Protein AF-A0A8S2IE17-F1 (afdb_monomer)

Structure (mmCIF, N/CA/C/O backbone):
data_AF-A0A8S2IE17-F1
#
_entry.id   AF-A0A8S2IE17-F1
#
loop_
_atom_site.group_PDB
_atom_site.id
_atom_site.type_symbol
_atom_site.label_atom_id
_atom_site.label_alt_id
_atom_site.label_comp_id
_atom_site.label_asym_id
_atom_site.label_entity_id
_atom_site.label_seq_id
_atom_site.pdbx_PDB_ins_code
_atom_site.Cartn_x
_atom_site.Cartn_y
_atom_site.Cartn_z
_atom_site.occupancy
_atom_site.B_iso_or_equiv
_atom_site.auth_seq_id
_atom_site.auth_comp_id
_atom_site.auth_asym_id
_atom_site.auth_atom_id
_atom_site.pdbx_PDB_model_num
ATOM 1 N N . MET A 1 1 ? 53.939 8.256 -41.034 1.00 69.44 1 MET A N 1
ATOM 2 C CA . MET A 1 1 ? 53.728 8.327 -39.567 1.00 69.44 1 MET A CA 1
ATOM 3 C C . MET A 1 1 ? 52.438 9.048 -39.186 1.00 69.44 1 MET A C 1
ATOM 5 O O . MET A 1 1 ? 51.631 8.431 -38.511 1.00 69.44 1 MET A O 1
ATOM 9 N N . TYR A 1 2 ? 52.180 10.279 -39.646 1.00 75.88 2 TYR A N 1
ATOM 10 C CA . TYR A 1 2 ? 50.991 11.053 -39.237 1.00 75.88 2 TYR A CA 1
ATOM 11 C C . TYR A 1 2 ? 49.632 10.393 -39.537 1.00 75.88 2 TYR A C 1
ATOM 13 O O . TYR A 1 2 ? 48.759 10.413 -38.680 1.00 75.88 2 TYR A O 1
ATOM 21 N N . SER A 1 3 ? 49.479 9.729 -40.690 1.00 75.81 3 SER A N 1
ATOM 22 C CA . SER A 1 3 ? 48.235 9.013 -41.042 1.00 75.81 3 SER A CA 1
ATOM 23 C C . SER A 1 3 ? 47.959 7.782 -40.156 1.00 75.81 3 SER A C 1
ATOM 25 O O . SER A 1 3 ? 46.811 7.455 -39.876 1.00 75.81 3 SER A O 1
ATOM 27 N N . LEU A 1 4 ? 49.006 7.122 -39.652 1.00 79.25 4 LEU A N 1
ATOM 28 C CA . LEU A 1 4 ? 48.873 5.997 -38.717 1.00 79.25 4 LEU A CA 1
ATOM 29 C C . LEU A 1 4 ? 48.428 6.482 -37.330 1.00 79.25 4 LEU A C 1
ATOM 31 O O . LEU A 1 4 ? 47.574 5.865 -36.700 1.00 79.25 4 LEU A O 1
ATOM 35 N N . ILE A 1 5 ? 48.971 7.621 -36.895 1.00 85.12 5 ILE A N 1
ATOM 36 C CA . ILE A 1 5 ? 48.635 8.252 -35.615 1.00 85.12 5 ILE A CA 1
ATOM 37 C C . ILE A 1 5 ? 47.189 8.773 -35.636 1.00 85.12 5 ILE A C 1
ATOM 39 O O . ILE A 1 5 ? 46.454 8.527 -34.684 1.00 85.12 5 ILE A O 1
ATOM 43 N N . SER A 1 6 ? 46.742 9.403 -36.730 1.00 83.44 6 SER A N 1
ATOM 44 C CA . SER A 1 6 ? 45.360 9.896 -36.859 1.00 83.44 6 SER A CA 1
ATOM 45 C C . SER A 1 6 ? 44.321 8.771 -36.837 1.00 83.44 6 SER A C 1
ATOM 47 O O . SER A 1 6 ? 43.275 8.897 -36.199 1.00 83.44 6 SER A O 1
ATOM 49 N N . ASN A 1 7 ? 44.617 7.641 -37.487 1.00 87.12 7 ASN A N 1
ATOM 50 C CA . ASN A 1 7 ? 43.723 6.482 -37.495 1.00 87.12 7 ASN A CA 1
ATOM 51 C C . ASN A 1 7 ? 43.618 5.852 -36.100 1.00 87.12 7 ASN A C 1
ATOM 53 O O . ASN A 1 7 ? 42.525 5.504 -35.662 1.00 87.12 7 ASN A O 1
ATOM 57 N N . LEU A 1 8 ? 44.735 5.778 -35.368 1.00 90.44 8 LEU A N 1
ATOM 58 C CA . LEU A 1 8 ? 44.758 5.280 -33.994 1.00 90.44 8 LEU A CA 1
ATOM 59 C C . LEU A 1 8 ? 43.934 6.169 -33.050 1.00 90.44 8 LEU A C 1
ATOM 61 O O . LEU A 1 8 ? 43.155 5.656 -32.248 1.00 90.44 8 LEU A O 1
ATOM 65 N N . THR A 1 9 ? 44.048 7.496 -33.175 1.00 91.00 9 THR A N 1
ATOM 66 C CA . THR A 1 9 ? 43.255 8.437 -32.365 1.00 91.00 9 THR A CA 1
ATOM 67 C C . THR A 1 9 ? 41.760 8.350 -32.661 1.00 91.00 9 THR A C 1
ATOM 69 O O . THR A 1 9 ? 40.948 8.445 -31.744 1.00 91.00 9 THR A O 1
ATOM 72 N N . LEU A 1 10 ? 41.387 8.114 -33.923 1.00 91.94 10 LEU A N 1
ATOM 73 C CA . LEU A 1 10 ? 39.992 7.972 -34.334 1.00 91.94 10 LEU A CA 1
ATOM 74 C C . LEU A 1 10 ? 39.383 6.671 -33.794 1.00 91.94 10 LEU A C 1
ATOM 76 O O . LEU A 1 10 ? 38.269 6.685 -33.277 1.00 91.94 10 LEU A O 1
ATOM 80 N N . ILE A 1 11 ? 40.135 5.568 -33.825 1.00 92.50 11 ILE A N 1
ATOM 81 C CA . ILE A 1 11 ? 39.715 4.288 -33.236 1.00 92.50 11 ILE A CA 1
ATOM 82 C C . ILE A 1 11 ? 39.526 4.421 -31.719 1.00 92.50 11 ILE A C 1
ATOM 84 O O . ILE A 1 11 ? 38.511 3.971 -31.190 1.00 92.50 11 ILE A O 1
ATOM 88 N N . LEU A 1 12 ? 40.453 5.084 -31.017 1.00 91.31 12 LEU A N 1
ATOM 89 C CA . LEU A 1 12 ? 40.342 5.314 -29.572 1.00 91.31 12 LEU A CA 1
ATOM 90 C C . LEU A 1 12 ? 39.095 6.144 -29.223 1.00 91.31 12 LEU A C 1
ATOM 92 O O . LEU A 1 12 ? 38.388 5.829 -28.267 1.00 91.31 12 LEU A O 1
ATOM 96 N N . PHE A 1 13 ? 38.798 7.173 -30.021 1.00 91.94 13 PHE A N 1
ATOM 97 C CA . PHE A 1 13 ? 37.611 8.008 -29.843 1.00 91.94 13 PHE A CA 1
ATOM 98 C C . PHE A 1 13 ? 36.311 7.221 -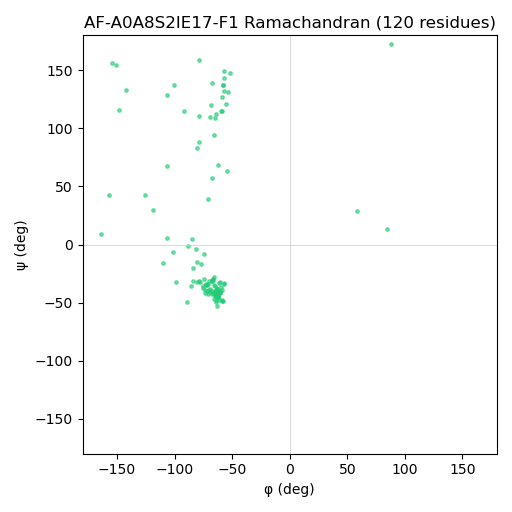30.065 1.00 91.94 13 PHE A C 1
ATOM 100 O O . PHE A 1 13 ? 35.369 7.367 -29.290 1.00 91.94 13 PHE A O 1
ATOM 107 N N . ILE A 1 14 ? 36.272 6.333 -31.064 1.00 90.50 14 ILE A N 1
ATOM 108 C CA . ILE A 1 14 ? 35.126 5.442 -31.306 1.00 90.50 14 ILE A CA 1
ATOM 109 C C . ILE A 1 14 ? 34.927 4.471 -30.136 1.00 90.50 14 ILE A C 1
ATOM 111 O O . ILE A 1 14 ? 33.796 4.273 -29.703 1.00 90.50 14 ILE A O 1
ATOM 115 N N . ILE A 1 15 ? 3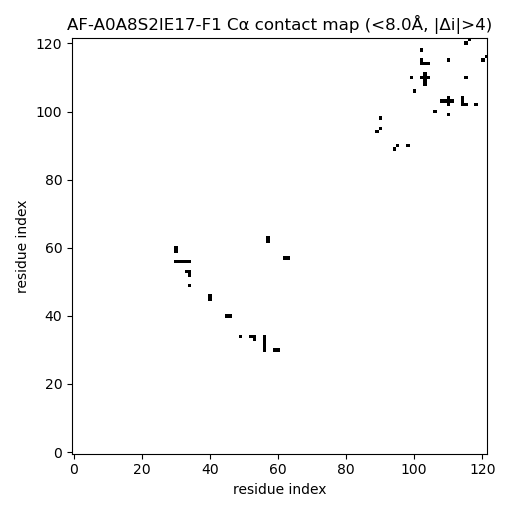6.002 3.898 -29.588 1.00 89.44 15 ILE A N 1
ATOM 116 C CA . ILE A 1 15 ? 35.923 3.001 -28.422 1.00 89.44 15 ILE A CA 1
ATOM 117 C C . ILE A 1 15 ? 35.399 3.755 -27.193 1.00 89.44 15 ILE A C 1
ATOM 119 O O . ILE A 1 15 ? 34.534 3.243 -26.483 1.00 89.44 15 ILE A O 1
ATOM 123 N N . LEU A 1 16 ? 35.874 4.984 -26.966 1.00 86.62 16 LEU A N 1
ATOM 124 C CA . LEU A 1 16 ? 35.389 5.843 -25.884 1.00 86.62 16 LEU A CA 1
ATOM 125 C C . LEU A 1 16 ? 33.894 6.160 -26.049 1.00 86.62 16 LEU A C 1
ATOM 127 O O . LEU A 1 16 ? 33.147 6.103 -25.076 1.00 86.62 16 LEU A O 1
ATOM 131 N N . LEU A 1 17 ? 33.451 6.435 -27.279 1.00 85.31 17 LEU A N 1
ATOM 132 C CA . LEU A 1 17 ? 32.050 6.706 -27.607 1.00 85.31 17 LEU A CA 1
ATOM 133 C C . LEU A 1 17 ? 31.162 5.456 -27.493 1.00 85.31 17 LEU A C 1
ATOM 135 O O . LEU A 1 17 ? 30.003 5.565 -27.114 1.00 85.31 17 LEU A O 1
ATOM 139 N N . LEU A 1 18 ? 31.689 4.259 -27.761 1.00 82.44 18 LEU A N 1
ATOM 140 C CA . LEU A 1 18 ? 30.962 3.006 -27.526 1.00 82.44 18 LEU A CA 1
ATOM 141 C C . LEU A 1 18 ? 30.795 2.706 -26.028 1.00 82.44 18 LEU A C 1
ATOM 143 O O . LEU A 1 18 ? 29.728 2.259 -25.611 1.00 82.44 18 LEU A O 1
ATOM 147 N N . MET A 1 19 ? 31.821 2.978 -25.218 1.00 79.94 19 MET A N 1
ATOM 148 C CA . MET A 1 19 ? 31.804 2.740 -23.767 1.00 79.94 19 MET A CA 1
ATOM 149 C C . MET A 1 19 ? 30.788 3.618 -23.020 1.00 79.94 19 MET A C 1
ATOM 151 O O . MET A 1 19 ? 30.273 3.207 -21.978 1.00 79.94 19 MET A O 1
ATOM 155 N N . THR A 1 20 ? 30.469 4.812 -23.531 1.00 71.56 20 THR A N 1
ATOM 156 C CA . THR A 1 20 ? 29.436 5.676 -22.930 1.00 71.56 20 THR A CA 1
ATOM 157 C C . THR A 1 20 ? 28.020 5.173 -23.209 1.00 71.56 20 THR A C 1
ATOM 159 O O . THR A 1 20 ? 27.141 5.339 -22.367 1.00 71.56 20 THR A O 1
ATOM 162 N N . ILE A 1 21 ? 27.790 4.498 -24.341 1.00 67.94 21 ILE A N 1
ATOM 163 C CA . ILE A 1 21 ? 26.470 3.959 -24.708 1.00 67.94 21 ILE A CA 1
ATOM 164 C C . ILE A 1 21 ? 26.098 2.763 -23.813 1.00 67.94 21 ILE A C 1
ATOM 166 O O . ILE A 1 21 ? 24.934 2.602 -23.438 1.00 67.94 21 ILE A O 1
ATOM 170 N N . THR A 1 22 ? 27.080 1.958 -23.396 1.00 62.56 22 THR A N 1
ATOM 171 C CA . THR A 1 22 ? 26.852 0.743 -22.592 1.00 62.56 22 THR A CA 1
ATOM 172 C C . THR A 1 22 ? 26.494 0.993 -21.122 1.00 62.56 22 THR A C 1
ATOM 174 O O . THR A 1 22 ? 26.102 0.053 -20.441 1.00 62.56 22 THR A O 1
ATOM 177 N N . GLN A 1 23 ? 26.575 2.231 -20.618 1.00 60.22 23 GLN A N 1
ATOM 178 C CA . GLN A 1 23 ? 26.275 2.552 -19.208 1.00 60.22 23 GLN A CA 1
ATOM 179 C C . GLN A 1 23 ? 24.782 2.798 -18.910 1.00 60.22 23 GLN A C 1
ATOM 181 O O . GLN A 1 23 ? 24.437 3.158 -17.790 1.00 60.22 23 GLN A O 1
ATOM 186 N N . SER A 1 24 ? 23.882 2.616 -19.883 1.00 57.56 24 SER A N 1
ATOM 187 C CA . SER A 1 24 ? 22.450 2.942 -19.729 1.00 57.56 24 SER A CA 1
ATOM 188 C C . SER A 1 24 ? 21.509 1.739 -19.596 1.00 57.56 24 SER A C 1
ATOM 190 O O . SER A 1 24 ? 20.295 1.922 -19.525 1.00 57.56 24 SER A O 1
ATOM 192 N N . MET A 1 25 ? 22.035 0.513 -19.519 1.00 54.91 25 MET A N 1
ATOM 193 C CA . MET A 1 25 ? 21.224 -0.683 -19.270 1.00 54.91 25 MET A CA 1
ATOM 194 C C . MET A 1 25 ? 21.421 -1.206 -17.851 1.00 54.91 25 MET A C 1
ATOM 196 O O . MET A 1 25 ? 21.929 -2.302 -17.638 1.00 54.91 25 MET A O 1
ATOM 200 N N . GLU A 1 26 ? 20.959 -0.427 -16.875 1.00 60.28 26 GLU A N 1
ATOM 201 C CA . GLU A 1 26 ? 20.449 -1.036 -15.650 1.00 60.28 26 GLU A CA 1
ATOM 202 C C . GLU A 1 26 ? 19.156 -1.773 -16.038 1.00 60.28 26 GLU A C 1
ATOM 204 O O . GLU A 1 26 ? 18.237 -1.143 -16.576 1.00 60.28 26 GLU A O 1
ATOM 209 N N . PRO A 1 27 ? 19.055 -3.101 -15.855 1.00 56.03 27 PRO A N 1
ATOM 210 C CA . PRO A 1 27 ? 17.802 -3.798 -16.085 1.00 56.03 27 PRO A CA 1
ATOM 211 C C . PRO A 1 27 ? 16.748 -3.174 -15.165 1.00 56.03 27 PRO A C 1
ATOM 213 O O . PRO A 1 27 ? 16.851 -3.248 -13.943 1.00 56.03 27 PRO A O 1
ATOM 216 N N . PHE A 1 28 ? 15.734 -2.535 -15.754 1.00 52.31 28 PHE A N 1
ATOM 217 C CA . PHE A 1 28 ? 14.593 -1.926 -15.064 1.00 52.31 28 PHE A CA 1
ATOM 218 C C . PHE A 1 28 ? 13.683 -2.980 -14.405 1.00 52.31 28 PHE A C 1
ATOM 220 O O . PHE A 1 28 ? 12.486 -3.055 -14.666 1.00 52.31 28 PHE A O 1
ATOM 227 N N . SER A 1 29 ? 14.233 -3.802 -13.520 1.00 58.72 29 SER A N 1
ATOM 228 C CA . SER A 1 29 ? 13.468 -4.593 -12.565 1.00 58.72 29 SER A CA 1
ATOM 229 C C . SER A 1 29 ? 13.962 -4.329 -11.145 1.00 58.72 29 SER A C 1
ATOM 231 O O . SER A 1 29 ? 14.058 -5.244 -10.336 1.00 58.72 29 SER A O 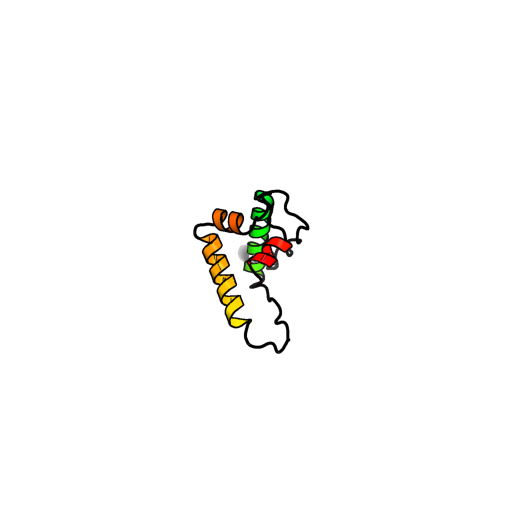1
ATOM 233 N N . ASN A 1 30 ? 14.221 -3.060 -10.815 1.00 62.38 30 ASN A N 1
ATOM 234 C CA . ASN A 1 30 ? 14.280 -2.568 -9.431 1.00 62.38 30 ASN A CA 1
ATOM 235 C C . ASN A 1 30 ? 12.869 -2.531 -8.808 1.00 62.38 30 ASN A C 1
ATOM 237 O O . ASN A 1 30 ? 12.490 -1.587 -8.123 1.00 62.38 30 ASN A O 1
ATOM 241 N N . VAL A 1 31 ? 12.044 -3.541 -9.095 1.00 66.62 31 VAL A N 1
ATOM 242 C CA . VAL A 1 31 ? 10.764 -3.716 -8.420 1.00 66.62 31 VAL A CA 1
ATOM 243 C C . VAL A 1 31 ? 11.105 -4.350 -7.076 1.00 66.62 31 VAL A C 1
ATOM 245 O O . VAL A 1 31 ? 11.546 -5.504 -7.063 1.00 66.62 31 VAL A O 1
ATOM 248 N N . PRO A 1 32 ? 10.956 -3.634 -5.947 1.00 68.31 32 PRO A N 1
ATOM 249 C CA . PRO A 1 32 ? 11.173 -4.244 -4.649 1.00 68.31 32 PRO A CA 1
ATOM 250 C C . PRO A 1 32 ? 10.233 -5.450 -4.511 1.00 68.31 32 PRO A C 1
ATOM 252 O O . PRO A 1 32 ? 9.102 -5.410 -5.008 1.00 68.31 32 PRO A O 1
ATOM 255 N N . PRO A 1 33 ? 10.665 -6.549 -3.873 1.00 77.81 33 PRO A N 1
ATOM 256 C CA . PRO A 1 33 ? 9.774 -7.672 -3.626 1.00 77.81 33 PRO A CA 1
ATOM 257 C C . PRO A 1 33 ? 8.553 -7.196 -2.821 1.00 77.81 33 PRO A C 1
ATOM 259 O O . PRO A 1 33 ? 8.678 -6.267 -2.014 1.00 77.81 33 PRO A O 1
ATOM 262 N N . PRO A 1 34 ? 7.374 -7.820 -3.011 1.00 80.94 34 PRO A N 1
ATOM 263 C CA . PRO A 1 34 ? 6.180 -7.445 -2.269 1.00 80.94 34 PRO A CA 1
ATOM 264 C C . PRO A 1 34 ? 6.483 -7.472 -0.769 1.00 80.94 34 PRO A C 1
ATOM 266 O O . PRO A 1 34 ? 7.049 -8.458 -0.282 1.00 80.94 34 PRO A O 1
ATOM 269 N N . PRO A 1 35 ? 6.124 -6.414 -0.022 1.00 83.56 35 PRO A N 1
ATOM 270 C CA . PRO A 1 35 ? 6.388 -6.378 1.404 1.00 83.56 35 PRO A CA 1
ATOM 271 C C . PRO A 1 35 ? 5.690 -7.564 2.072 1.00 83.56 35 PRO A C 1
ATOM 273 O O . PRO A 1 35 ? 4.489 -7.787 1.891 1.00 83.56 35 PRO A O 1
ATOM 276 N N . ALA A 1 36 ? 6.459 -8.348 2.831 1.00 84.00 36 ALA A N 1
ATOM 277 C CA . ALA A 1 36 ? 5.931 -9.489 3.562 1.00 84.00 36 ALA A CA 1
ATOM 278 C C . ALA A 1 36 ? 4.813 -9.018 4.495 1.00 84.00 36 ALA A C 1
ATOM 280 O O . ALA A 1 36 ? 4.992 -8.042 5.221 1.00 84.00 36 ALA A O 1
ATOM 281 N N . ARG A 1 37 ? 3.667 -9.708 4.482 1.00 84.62 37 ARG A N 1
ATOM 282 C CA . ARG A 1 37 ? 2.534 -9.368 5.348 1.00 84.62 37 ARG A CA 1
ATOM 283 C C . ARG A 1 37 ? 2.913 -9.681 6.796 1.00 84.62 37 ARG A C 1
ATOM 285 O O . ARG A 1 37 ? 3.037 -10.862 7.131 1.00 84.62 37 ARG A O 1
ATOM 292 N N . PRO A 1 38 ? 3.109 -8.674 7.659 1.00 84.44 38 PRO A N 1
ATOM 293 C CA . PRO A 1 38 ? 3.431 -8.929 9.049 1.00 84.44 38 PRO A CA 1
ATOM 294 C C . PRO A 1 38 ? 2.221 -9.572 9.725 1.00 84.44 38 PRO A C 1
ATOM 296 O O . PRO A 1 38 ? 1.079 -9.180 9.493 1.00 84.44 38 PRO A O 1
ATOM 299 N N . HIS A 1 39 ? 2.469 -10.569 10.574 1.00 85.56 39 HIS A N 1
ATOM 300 C CA . HIS A 1 39 ? 1.396 -11.219 11.325 1.00 85.56 39 HIS A CA 1
ATOM 301 C C . HIS A 1 39 ? 0.778 -10.266 12.363 1.00 85.56 39 HIS A C 1
ATOM 303 O O . HIS A 1 39 ? -0.413 -10.363 12.654 1.00 85.56 39 HIS A O 1
ATOM 309 N N . ARG A 1 40 ? 1.585 -9.343 12.912 1.00 86.31 40 ARG A N 1
ATOM 310 C CA . ARG A 1 40 ? 1.191 -8.306 13.879 1.00 86.31 40 ARG A CA 1
ATOM 311 C C . ARG A 1 40 ? 2.084 -7.071 13.744 1.00 86.31 40 ARG A C 1
ATOM 313 O O . ARG A 1 40 ? 3.238 -7.194 13.334 1.00 86.31 40 ARG A O 1
ATOM 320 N N . PHE A 1 41 ? 1.555 -5.917 14.141 1.00 89.62 41 PHE A N 1
ATOM 321 C CA . PHE A 1 41 ? 2.316 -4.685 14.342 1.00 89.62 41 PHE A CA 1
ATOM 322 C C . PHE A 1 41 ? 2.448 -4.428 15.844 1.00 89.62 41 PHE A C 1
ATOM 324 O O . PHE A 1 41 ? 1.448 -4.445 16.555 1.00 89.62 41 PHE A O 1
ATOM 331 N N . TYR A 1 42 ? 3.666 -4.196 16.322 1.00 85.31 42 TYR A N 1
ATOM 332 C CA . TYR A 1 42 ? 3.972 -3.957 17.737 1.00 85.31 42 TYR A CA 1
ATOM 333 C C . TYR A 1 42 ? 4.177 -2.470 18.053 1.00 85.31 42 TYR A C 1
ATOM 335 O O . TYR A 1 42 ? 4.349 -2.098 19.209 1.00 85.31 42 TYR A O 1
ATOM 343 N N . SER A 1 43 ? 4.184 -1.607 17.031 1.00 92.38 43 SER A N 1
ATOM 344 C CA . SER A 1 43 ? 4.299 -0.161 17.198 1.00 92.38 43 SER A CA 1
ATOM 345 C C . SER A 1 43 ? 3.673 0.604 16.030 1.00 92.38 43 SER A C 1
ATOM 347 O O . SER A 1 43 ? 3.586 0.110 14.901 1.00 92.38 43 SER A O 1
ATOM 349 N N . ARG A 1 44 ? 3.289 1.859 16.293 1.00 84.75 44 ARG A N 1
ATOM 350 C CA . ARG A 1 44 ? 2.797 2.796 15.266 1.00 84.75 44 ARG A CA 1
ATOM 351 C C . ARG A 1 44 ? 3.834 3.046 14.168 1.00 84.75 44 ARG A C 1
ATOM 353 O O . ARG A 1 44 ? 3.483 3.144 12.996 1.00 84.75 44 ARG A O 1
ATOM 360 N N . GLN A 1 45 ? 5.110 3.093 14.546 1.00 86.12 45 GLN A N 1
ATOM 361 C CA . GLN A 1 45 ? 6.226 3.262 13.618 1.00 86.12 45 GLN A CA 1
ATOM 362 C C . GLN A 1 45 ? 6.302 2.092 12.626 1.00 86.12 45 GLN A C 1
ATOM 364 O O . GLN A 1 45 ? 6.388 2.311 11.421 1.00 86.12 45 GLN A O 1
ATOM 369 N N . GLN A 1 46 ? 6.165 0.856 13.119 1.00 86.25 46 GLN A N 1
ATOM 370 C CA . GLN A 1 46 ? 6.201 -0.350 12.291 1.00 86.25 46 GLN A CA 1
ATOM 371 C C . GLN A 1 46 ? 5.044 -0.393 11.285 1.00 86.25 46 GLN A C 1
ATOM 373 O O . GLN A 1 46 ? 5.226 -0.805 10.140 1.00 86.25 46 GLN A O 1
ATOM 378 N N . LEU A 1 47 ? 3.856 0.057 11.700 1.00 87.31 47 LEU A N 1
ATOM 379 C CA . LEU A 1 47 ? 2.712 0.196 10.803 1.00 87.31 47 LEU A CA 1
ATOM 380 C C . LEU A 1 47 ? 2.988 1.239 9.710 1.00 87.31 47 LEU A C 1
ATOM 382 O O . LE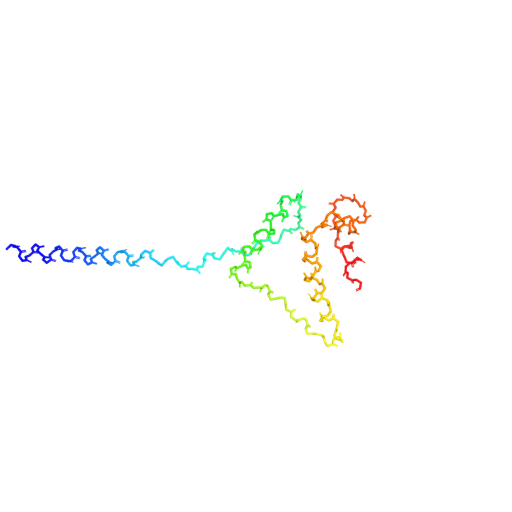U A 1 47 ? 2.776 0.955 8.532 1.00 87.31 47 LEU A O 1
ATOM 386 N N . LYS A 1 48 ? 3.504 2.417 10.081 1.00 85.88 48 LYS A N 1
ATOM 387 C CA . LYS A 1 48 ? 3.844 3.489 9.133 1.00 85.88 48 LYS A CA 1
ATOM 388 C C . LYS A 1 48 ? 4.877 3.033 8.101 1.00 85.88 48 LYS A C 1
ATOM 390 O O . LYS A 1 48 ? 4.673 3.226 6.907 1.00 85.88 48 LYS A O 1
ATOM 395 N N . GLU A 1 49 ? 5.950 2.389 8.550 1.00 88.25 49 GLU A N 1
ATOM 396 C CA . GLU A 1 49 ? 6.993 1.847 7.671 1.00 88.25 49 GLU A CA 1
ATOM 397 C C . GLU A 1 49 ? 6.444 0.797 6.704 1.00 88.25 49 GLU A C 1
ATOM 399 O O . GLU A 1 49 ? 6.790 0.787 5.523 1.00 88.25 49 GLU A O 1
ATOM 404 N N . TYR A 1 50 ? 5.566 -0.086 7.181 1.00 88.31 50 TYR A N 1
ATOM 405 C CA . TYR A 1 50 ? 4.934 -1.083 6.324 1.00 88.31 50 TYR A CA 1
ATOM 406 C C . TYR A 1 50 ? 4.030 -0.441 5.268 1.00 88.31 50 TYR A C 1
ATOM 408 O O . TYR A 1 50 ? 4.114 -0.804 4.096 1.00 88.31 50 TYR A O 1
ATOM 416 N N . LEU A 1 51 ? 3.211 0.542 5.652 1.00 87.19 51 LEU A N 1
ATOM 417 C CA . LEU A 1 51 ? 2.356 1.277 4.715 1.00 87.19 51 LEU A CA 1
ATOM 418 C C . LEU A 1 51 ? 3.176 2.002 3.644 1.00 87.19 51 LEU A C 1
ATOM 420 O O . LEU A 1 51 ? 2.806 1.972 2.472 1.00 87.19 51 LEU A O 1
ATOM 424 N N . GLN A 1 52 ? 4.312 2.586 4.025 1.00 88.06 52 GLN A N 1
ATOM 425 C CA . GLN A 1 52 ? 5.228 3.227 3.085 1.00 88.06 52 GLN A CA 1
ATOM 426 C C . GLN A 1 52 ? 5.787 2.225 2.065 1.00 88.06 52 GLN A C 1
ATOM 428 O O . GLN A 1 52 ? 5.735 2.487 0.866 1.00 88.06 52 GLN A O 1
ATOM 433 N N . LYS A 1 53 ? 6.224 1.041 2.515 1.00 86.50 53 LYS A N 1
ATOM 434 C CA . LYS A 1 53 ? 6.703 -0.034 1.625 1.00 86.50 53 LYS A CA 1
ATOM 435 C C . LYS A 1 53 ? 5.611 -0.560 0.693 1.00 86.50 53 LYS A C 1
ATOM 437 O O . LYS A 1 53 ? 5.873 -0.869 -0.463 1.00 86.50 53 LYS A O 1
ATOM 442 N N . VAL A 1 54 ? 4.377 -0.669 1.185 1.00 86.56 54 VAL A N 1
ATOM 443 C CA . VAL A 1 54 ? 3.217 -1.068 0.371 1.00 86.56 54 VAL A CA 1
ATOM 444 C C . VAL A 1 54 ? 2.931 -0.027 -0.710 1.00 86.56 54 VAL A C 1
ATOM 446 O O . VAL A 1 54 ? 2.698 -0.394 -1.861 1.00 86.56 54 VAL A O 1
ATOM 449 N N . HIS A 1 55 ? 2.969 1.256 -0.354 1.00 83.62 55 HIS A N 1
ATOM 450 C CA . HIS A 1 55 ? 2.781 2.350 -1.301 1.00 83.62 55 HIS A CA 1
ATOM 451 C C . HIS A 1 55 ? 3.860 2.349 -2.392 1.00 83.62 55 HIS A C 1
ATOM 453 O O . HIS A 1 55 ? 3.524 2.404 -3.572 1.00 83.62 55 HIS A O 1
ATOM 459 N N . GLU A 1 56 ? 5.130 2.215 -2.008 1.00 84.25 56 GLU A N 1
ATOM 460 C CA . GLU A 1 56 ? 6.269 2.127 -2.929 1.00 84.25 56 GLU A CA 1
ATOM 461 C C . GLU A 1 56 ? 6.170 0.914 -3.865 1.00 84.25 56 GLU A C 1
ATOM 463 O O . GLU A 1 56 ? 6.409 1.018 -5.064 1.00 84.25 56 GLU A O 1
ATOM 468 N N . TYR A 1 57 ? 5.741 -0.238 -3.349 1.00 85.00 57 TYR A N 1
ATOM 469 C CA . TYR A 1 57 ? 5.554 -1.434 -4.164 1.00 85.00 57 TYR A CA 1
ATOM 470 C C . TYR A 1 57 ? 4.460 -1.254 -5.232 1.00 85.00 57 TYR A C 1
ATOM 472 O O . TYR A 1 57 ? 4.674 -1.539 -6.412 1.00 85.00 57 TYR A O 1
ATOM 480 N N . TYR A 1 58 ? 3.280 -0.760 -4.844 1.00 81.81 58 TYR A N 1
ATOM 481 C CA . TYR A 1 58 ? 2.147 -0.609 -5.767 1.00 81.81 58 TYR A CA 1
ATOM 482 C C . TYR A 1 58 ? 2.221 0.641 -6.653 1.00 81.81 58 TYR A C 1
ATOM 484 O O . TYR A 1 58 ? 1.508 0.698 -7.658 1.00 81.81 58 TYR A O 1
ATOM 492 N N . SER A 1 59 ? 3.079 1.618 -6.341 1.00 80.62 59 SER A N 1
ATOM 493 C CA . SER A 1 59 ? 3.377 2.717 -7.268 1.00 80.62 59 SER A CA 1
ATOM 494 C C . SER A 1 59 ? 4.139 2.221 -8.502 1.00 80.62 59 SER A C 1
ATOM 496 O O . SER A 1 59 ? 3.922 2.742 -9.593 1.00 80.62 59 SER A O 1
ATOM 498 N N . ILE A 1 60 ? 4.957 1.171 -8.346 1.00 80.69 60 ILE A N 1
ATOM 499 C CA . ILE A 1 60 ? 5.755 0.559 -9.418 1.00 80.69 60 ILE A CA 1
ATOM 500 C C . ILE A 1 60 ? 4.976 -0.554 -10.137 1.00 80.69 60 ILE A C 1
ATOM 502 O O . ILE A 1 60 ? 4.905 -0.573 -11.363 1.00 80.69 60 ILE A O 1
ATOM 506 N N . VAL A 1 61 ? 4.372 -1.488 -9.392 1.00 77.62 61 VAL A N 1
ATOM 507 C CA . VAL A 1 61 ? 3.680 -2.669 -9.961 1.00 77.62 61 VAL A CA 1
ATOM 508 C C . VAL A 1 61 ? 2.297 -2.326 -10.538 1.00 77.62 61 VAL A C 1
ATOM 510 O O .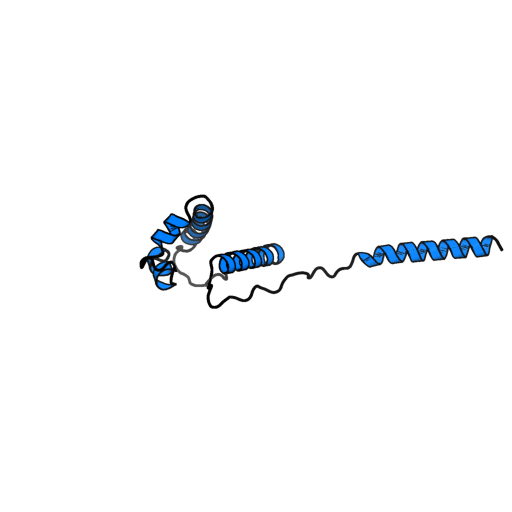 VAL A 1 61 ? 1.733 -3.085 -11.329 1.00 77.62 61 VAL A O 1
ATOM 513 N N . GLY A 1 62 ? 1.747 -1.165 -10.182 1.00 70.19 62 GLY A N 1
ATOM 514 C CA . GLY A 1 62 ? 0.385 -0.765 -10.524 1.00 70.19 62 GLY A CA 1
ATOM 515 C C . GLY A 1 62 ? -0.640 -1.237 -9.490 1.00 70.19 62 GLY A C 1
ATOM 516 O O . GLY A 1 62 ? -0.326 -1.965 -8.551 1.00 70.19 62 GLY A O 1
ATOM 517 N N . ARG A 1 63 ? -1.894 -0.783 -9.631 1.00 67.06 63 ARG A N 1
ATOM 518 C CA . ARG A 1 63 ? -2.933 -0.951 -8.598 1.00 67.06 63 ARG A CA 1
ATOM 519 C C . ARG A 1 63 ? -3.168 -2.434 -8.244 1.00 67.06 63 ARG A C 1
ATOM 521 O O . ARG A 1 63 ? -3.274 -3.252 -9.164 1.00 67.06 63 ARG A O 1
ATOM 528 N N . PRO A 1 64 ? -3.323 -2.787 -6.949 1.00 65.31 64 PRO A N 1
ATOM 529 C CA . PRO A 1 64 ? -3.667 -4.147 -6.550 1.00 65.31 64 PRO A CA 1
ATOM 530 C C . PRO A 1 64 ? -4.957 -4.590 -7.253 1.00 65.31 64 PRO A C 1
ATOM 532 O O . PRO A 1 64 ? -6.004 -3.960 -7.106 1.00 65.31 64 PRO A O 1
ATOM 535 N N . ARG A 1 65 ? -4.894 -5.674 -8.033 1.00 65.56 65 ARG A N 1
ATOM 536 C CA . ARG A 1 65 ? -6.078 -6.265 -8.667 1.00 65.56 65 ARG A CA 1
ATOM 537 C C . ARG A 1 65 ? -6.793 -7.132 -7.641 1.00 65.56 65 ARG A C 1
ATOM 539 O O . ARG A 1 65 ? -6.567 -8.338 -7.572 1.00 65.56 65 ARG A O 1
ATOM 546 N N . PHE A 1 66 ? -7.620 -6.510 -6.810 1.00 59.19 66 PHE A N 1
ATOM 547 C CA . PHE A 1 66 ? -8.546 -7.248 -5.962 1.00 59.19 66 PHE A CA 1
ATOM 548 C C . PHE A 1 66 ? -9.524 -7.985 -6.883 1.00 59.19 66 PHE A C 1
ATOM 550 O O . PHE A 1 66 ? -10.256 -7.370 -7.655 1.00 59.19 66 PHE A O 1
ATOM 557 N N . GLY A 1 67 ? -9.434 -9.315 -6.903 1.00 56.47 67 GLY A N 1
ATOM 558 C CA . GLY A 1 67 ? -10.243 -10.144 -7.788 1.00 56.47 67 GLY A CA 1
ATOM 559 C C . GLY A 1 67 ? -11.734 -9.913 -7.549 1.00 56.47 67 GLY A C 1
ATOM 560 O O . GLY A 1 67 ? -12.183 -9.842 -6.407 1.00 56.47 67 GLY A O 1
ATOM 561 N N . ARG A 1 68 ? -12.500 -9.827 -8.640 1.00 49.94 68 ARG A N 1
ATOM 562 C CA . ARG A 1 68 ? -13.963 -9.890 -8.610 1.00 49.94 68 ARG A CA 1
ATOM 563 C C . ARG A 1 68 ? -14.370 -11.237 -8.013 1.00 49.94 68 ARG A C 1
ATOM 565 O O . ARG A 1 68 ? -14.110 -12.269 -8.630 1.00 49.94 68 ARG A O 1
ATOM 572 N N . LEU A 1 69 ? -15.010 -11.245 -6.843 1.00 49.41 69 LEU A N 1
ATOM 573 C CA . LEU A 1 69 ? -15.782 -12.417 -6.438 1.00 49.41 69 LEU A CA 1
ATOM 574 C C . LEU A 1 69 ? -16.937 -12.558 -7.434 1.00 49.41 69 LEU A C 1
ATOM 576 O O . LEU A 1 69 ? -17.857 -11.743 -7.443 1.00 49.41 69 LEU A O 1
ATOM 580 N N . ALA A 1 70 ? -16.857 -13.575 -8.292 1.00 49.75 70 ALA A N 1
ATOM 581 C CA . ALA A 1 70 ? -17.984 -14.042 -9.079 1.00 49.75 70 ALA A CA 1
ATOM 582 C C . ALA A 1 70 ? -19.015 -14.626 -8.110 1.00 49.75 70 ALA A C 1
ATOM 584 O O . ALA A 1 70 ? -18.915 -15.769 -7.668 1.00 49.75 70 ALA A O 1
ATOM 585 N N . THR A 1 71 ? -19.972 -13.812 -7.697 1.00 43.56 71 THR A N 1
ATOM 586 C CA . THR A 1 71 ? -21.183 -14.291 -7.048 1.00 43.56 71 THR A CA 1
ATOM 587 C C . THR A 1 71 ? -22.274 -13.320 -7.445 1.00 43.56 71 THR A C 1
ATOM 589 O O . THR A 1 71 ? -22.169 -12.136 -7.127 1.00 43.56 71 THR A O 1
ATOM 592 N N . ASP A 1 72 ? -23.261 -13.823 -8.185 1.00 51.62 72 ASP A N 1
ATOM 593 C CA . ASP A 1 72 ? -24.478 -13.128 -8.612 1.00 51.62 72 ASP A CA 1
ATOM 594 C C . ASP A 1 72 ? -25.317 -12.711 -7.392 1.00 51.62 72 ASP A C 1
ATOM 596 O O . ASP A 1 72 ? -26.382 -13.252 -7.103 1.00 51.62 72 ASP A O 1
ATOM 600 N N . LEU A 1 73 ? -24.793 -11.766 -6.621 1.00 49.69 73 LEU A N 1
ATOM 601 C CA . LEU A 1 73 ? -25.483 -11.079 -5.547 1.00 49.69 73 LEU A CA 1
ATOM 602 C C . LEU A 1 73 ? -25.926 -9.719 -6.092 1.00 49.69 73 LEU A C 1
ATOM 604 O O . LEU A 1 73 ? -25.146 -9.070 -6.797 1.00 49.69 73 LEU A O 1
ATOM 608 N N . PRO A 1 74 ? -27.160 -9.281 -5.782 1.00 49.88 74 PRO A N 1
ATOM 609 C CA . PRO A 1 74 ? -27.647 -7.972 -6.191 1.00 49.88 74 PRO A CA 1
ATOM 610 C C . PRO A 1 74 ? -26.655 -6.885 -5.772 1.00 49.88 74 PRO A C 1
ATOM 612 O O . PRO A 1 74 ? -25.959 -7.027 -4.768 1.00 49.88 74 PRO A O 1
ATOM 615 N N . ASP A 1 75 ? -26.597 -5.841 -6.596 1.00 53.00 75 ASP A N 1
ATOM 616 C CA . ASP A 1 75 ? -25.587 -4.784 -6.726 1.00 53.00 75 ASP A CA 1
ATOM 617 C C . ASP A 1 75 ? -25.266 -4.002 -5.425 1.00 53.00 75 ASP A C 1
ATOM 619 O O . ASP A 1 75 ? -25.490 -2.802 -5.310 1.00 53.00 75 ASP A O 1
ATOM 623 N N . ILE A 1 76 ? -24.730 -4.689 -4.412 1.00 52.59 76 ILE A N 1
ATOM 624 C CA . ILE A 1 76 ? -24.235 -4.120 -3.146 1.00 52.59 76 ILE A CA 1
ATOM 625 C C . ILE A 1 76 ? -22.788 -3.613 -3.326 1.00 52.59 76 ILE A C 1
ATOM 627 O O . ILE A 1 76 ? -22.306 -2.772 -2.564 1.00 52.59 76 ILE A O 1
ATOM 631 N N . GLN A 1 77 ? -22.072 -4.094 -4.352 1.00 50.25 77 GLN A N 1
ATOM 632 C CA . GLN A 1 77 ? -20.643 -3.815 -4.546 1.00 50.25 77 GLN A CA 1
ATOM 633 C C . GLN A 1 77 ? -20.371 -2.375 -5.001 1.00 50.25 77 GLN A C 1
ATOM 635 O O . GLN A 1 77 ? -19.413 -1.765 -4.526 1.00 50.25 77 GLN A O 1
ATOM 640 N N . LYS A 1 78 ? -21.246 -1.780 -5.821 1.00 48.34 78 LYS A N 1
ATOM 641 C CA . LYS A 1 78 ? -21.047 -0.414 -6.329 1.00 48.34 78 LYS A CA 1
ATOM 642 C C . LYS A 1 78 ? -21.131 0.662 -5.238 1.00 48.34 78 LYS A C 1
ATOM 644 O O . LYS A 1 78 ? -20.455 1.683 -5.320 1.00 48.34 78 LYS A O 1
ATOM 649 N N . THR A 1 79 ? -21.907 0.420 -4.182 1.00 46.75 79 THR A N 1
ATOM 650 C CA . THR A 1 79 ? -22.022 1.337 -3.034 1.00 46.75 79 THR A CA 1
ATOM 651 C C . THR A 1 79 ? -20.852 1.184 -2.058 1.00 46.75 79 THR A C 1
ATOM 653 O O . THR A 1 79 ? -20.413 2.165 -1.462 1.00 46.75 79 THR A O 1
ATOM 656 N N . LYS A 1 80 ? -20.296 -0.026 -1.917 1.00 49.44 80 LYS A N 1
ATOM 657 C CA . LYS A 1 80 ? -19.231 -0.321 -0.943 1.00 49.44 80 LYS A CA 1
ATOM 658 C C . LYS A 1 80 ? -17.846 0.158 -1.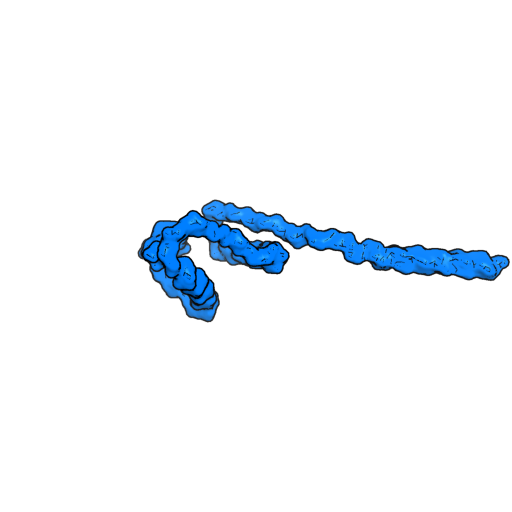396 1.00 49.44 80 LYS A C 1
ATOM 660 O O . LYS A 1 80 ? -17.038 0.556 -0.559 1.00 49.44 80 LYS A O 1
ATOM 665 N N . GLU A 1 81 ? -17.577 0.147 -2.701 1.00 52.34 81 GLU A N 1
ATOM 666 C CA . GLU A 1 81 ? -16.272 0.506 -3.289 1.00 52.34 81 GLU A CA 1
ATOM 667 C C . GLU A 1 81 ? -16.020 2.029 -3.289 1.00 52.34 81 GLU A C 1
ATOM 669 O O . GLU A 1 81 ? -14.915 2.491 -2.990 1.00 52.34 81 GLU A O 1
ATOM 674 N N . ASN A 1 82 ? -17.075 2.821 -3.501 1.00 51.53 82 ASN A N 1
ATOM 675 C CA . ASN A 1 82 ? -17.017 4.281 -3.377 1.00 51.53 82 ASN A CA 1
ATOM 676 C C . ASN A 1 82 ? -16.940 4.710 -1.907 1.00 51.53 82 ASN A C 1
ATOM 678 O O . ASN A 1 82 ? -16.109 5.542 -1.555 1.00 51.53 82 ASN A O 1
ATOM 682 N N . ALA A 1 83 ? -17.725 4.064 -1.034 1.00 54.16 83 ALA A N 1
ATOM 683 C CA . ALA A 1 83 ? -17.715 4.349 0.397 1.00 54.16 83 ALA A CA 1
ATOM 684 C C . ALA A 1 83 ? -16.356 4.050 1.039 1.00 54.16 83 ALA A C 1
ATOM 686 O O . ALA A 1 83 ? -15.892 4.823 1.863 1.00 54.16 83 ALA A O 1
ATOM 687 N N . SER A 1 84 ? -15.685 2.958 0.662 1.00 59.69 84 SER A N 1
ATOM 688 C CA . SER A 1 84 ? -14.370 2.620 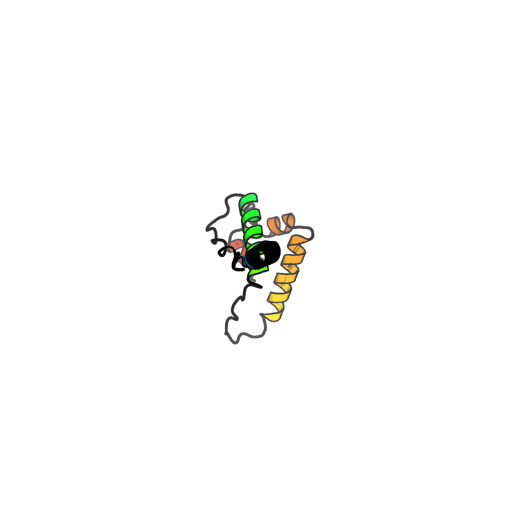1.227 1.00 59.69 84 SER A CA 1
ATOM 689 C C . SER A 1 84 ? -13.258 3.547 0.733 1.00 59.69 84 SER A C 1
ATOM 691 O O . SER A 1 84 ? -12.377 3.892 1.514 1.00 59.69 84 SER A O 1
ATOM 693 N N . SER A 1 85 ? -13.322 4.010 -0.515 1.00 60.28 85 SER A N 1
ATOM 694 C CA . SER A 1 85 ? -12.356 4.971 -1.063 1.00 60.28 85 SER A CA 1
ATOM 695 C C . SER A 1 85 ? -12.531 6.372 -0.465 1.00 60.28 85 SER A C 1
ATOM 697 O O . SER A 1 85 ? -11.545 7.000 -0.085 1.00 60.28 85 SER A O 1
ATOM 699 N N . GLU A 1 86 ? -13.775 6.837 -0.311 1.00 57.78 86 GLU A N 1
ATOM 700 C CA . GLU A 1 86 ? -14.096 8.102 0.363 1.00 57.78 86 GLU A CA 1
ATOM 701 C C . GLU A 1 86 ? -13.842 8.042 1.874 1.00 57.78 86 GLU A C 1
ATOM 703 O O . GLU A 1 86 ? -13.313 8.999 2.427 1.00 57.78 86 GLU A O 1
ATOM 708 N N . LEU A 1 87 ? -14.133 6.920 2.546 1.00 58.94 87 LEU A N 1
ATOM 709 C CA . LEU A 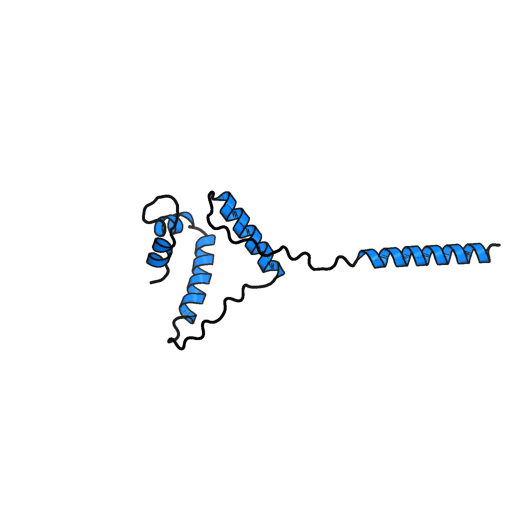1 87 ? -13.796 6.718 3.962 1.00 58.94 87 LEU A CA 1
ATOM 710 C C . LEU A 1 87 ? -12.289 6.703 4.186 1.00 58.94 87 LEU A C 1
ATOM 712 O O . LEU A 1 87 ? -11.829 7.250 5.182 1.00 58.94 87 LEU A O 1
ATOM 716 N N . LEU A 1 88 ? -11.517 6.095 3.280 1.00 58.88 88 LEU A N 1
ATOM 717 C CA . LEU A 1 88 ? -10.058 6.146 3.336 1.00 58.88 88 LEU A CA 1
ATOM 718 C C . LEU A 1 88 ? -9.561 7.580 3.154 1.00 58.88 88 LEU A C 1
ATOM 720 O O . LEU A 1 88 ? -8.714 8.010 3.926 1.00 58.88 88 LEU A O 1
ATOM 724 N N . LEU A 1 89 ? -10.117 8.343 2.211 1.00 59.53 89 LEU A N 1
ATOM 725 C CA . LEU A 1 89 ? -9.772 9.759 2.045 1.00 59.53 89 LEU A CA 1
ATOM 726 C C . LEU A 1 89 ? -10.143 10.594 3.288 1.00 59.53 89 LEU A C 1
ATOM 728 O O . LEU A 1 89 ? -9.320 11.352 3.790 1.00 59.53 89 LEU A O 1
ATOM 732 N N . ALA A 1 90 ? -11.340 10.390 3.846 1.00 54.53 90 ALA A N 1
ATOM 733 C CA . ALA A 1 90 ? -11.820 11.074 5.050 1.00 54.53 90 ALA A CA 1
ATOM 734 C C . ALA A 1 90 ? -11.037 10.688 6.323 1.00 54.53 90 ALA A C 1
ATOM 736 O O . ALA A 1 90 ? -10.867 11.512 7.222 1.00 54.53 90 ALA A O 1
ATOM 737 N N . LEU A 1 91 ? -10.524 9.453 6.388 1.00 58.19 91 LEU A N 1
ATOM 738 C CA . LEU A 1 91 ? -9.592 8.970 7.414 1.00 58.19 91 LEU A CA 1
ATOM 739 C C . LEU A 1 91 ? -8.254 9.718 7.375 1.00 58.19 91 LEU A C 1
ATOM 741 O O . LEU A 1 91 ? -7.678 9.979 8.432 1.00 58.19 91 LEU A O 1
ATOM 745 N N . PHE A 1 92 ? -7.761 10.043 6.176 1.00 58.56 92 PHE A N 1
ATOM 746 C CA . PHE A 1 92 ? -6.493 10.748 5.995 1.00 58.56 92 PHE A CA 1
ATOM 747 C C . PHE A 1 92 ? -6.602 12.248 6.250 1.00 58.56 92 PHE A C 1
ATOM 749 O O . PHE A 1 92 ? -5.631 12.825 6.738 1.00 58.56 92 PHE A O 1
ATOM 756 N N . ASP A 1 93 ? -7.753 12.865 5.967 1.00 61.53 93 ASP A N 1
ATOM 757 C CA . ASP A 1 93 ? -7.785 14.320 5.886 1.00 61.53 93 ASP A CA 1
ATOM 758 C C . ASP A 1 93 ? -7.949 15.053 7.215 1.00 61.53 93 ASP A C 1
ATOM 760 O O . ASP A 1 93 ? -7.362 16.120 7.287 1.00 61.53 93 ASP A O 1
ATOM 764 N N . ASN A 1 94 ? -8.636 14.562 8.269 1.00 58.19 94 ASN A N 1
ATOM 765 C CA . ASN A 1 94 ? -8.670 15.329 9.543 1.00 58.19 94 ASN A CA 1
ATOM 766 C C . ASN A 1 94 ? -9.114 14.637 10.853 1.00 58.19 94 ASN A C 1
ATOM 768 O O . ASN A 1 94 ? -9.296 15.344 11.842 1.00 58.19 94 ASN A O 1
ATOM 772 N N . ASN A 1 95 ? -9.313 13.314 10.952 1.00 66.94 95 ASN A N 1
ATOM 773 C CA . ASN A 1 95 ? -9.783 12.770 12.245 1.00 66.94 95 ASN A CA 1
ATOM 774 C C . ASN A 1 95 ? -9.492 11.295 12.522 1.00 66.94 95 ASN A C 1
ATOM 776 O O . ASN A 1 95 ? -10.320 10.550 13.051 1.00 66.94 95 ASN A O 1
ATOM 780 N N . LEU A 1 96 ? -8.279 10.870 12.181 1.00 72.94 96 LEU A N 1
ATOM 781 C CA . LEU A 1 96 ? -7.835 9.494 12.378 1.00 72.94 96 LEU A CA 1
ATOM 782 C C . LEU A 1 96 ? -7.940 9.054 13.850 1.00 72.94 96 LEU A C 1
ATOM 784 O O . LEU A 1 96 ? -8.291 7.908 14.103 1.00 72.94 96 LEU A O 1
ATOM 788 N N . GLU A 1 97 ? -7.739 9.962 14.812 1.00 74.81 97 GLU A N 1
ATOM 789 C CA . GLU A 1 97 ? -7.938 9.673 16.241 1.00 74.81 97 GLU A CA 1
ATOM 790 C C . GLU A 1 97 ? -9.398 9.381 16.589 1.00 74.81 97 GLU A C 1
ATOM 792 O O . GLU A 1 97 ? -9.667 8.366 17.218 1.00 74.81 97 GLU A O 1
ATOM 797 N N . GLN A 1 98 ? -10.355 10.188 16.124 1.00 76.56 98 GLN A N 1
ATOM 798 C CA . GLN A 1 98 ? -11.775 9.941 16.401 1.00 76.56 98 GLN A CA 1
ATOM 799 C C . GLN A 1 98 ? -12.273 8.651 15.753 1.00 76.56 98 GLN A C 1
ATOM 801 O O . GLN A 1 98 ? -13.104 7.944 16.322 1.00 76.56 98 GLN A O 1
ATOM 806 N N . ILE A 1 99 ? -11.760 8.322 14.567 1.00 77.38 99 ILE A N 1
ATOM 807 C CA . ILE A 1 99 ? -12.133 7.084 13.882 1.00 77.38 99 ILE A CA 1
ATOM 808 C C . ILE A 1 99 ? -11.478 5.883 14.563 1.00 77.38 99 ILE A C 1
ATOM 810 O O . ILE A 1 99 ? -12.127 4.853 14.736 1.00 77.38 99 ILE A O 1
ATOM 814 N N . PHE A 1 100 ? -10.229 6.024 15.007 1.00 81.31 100 PHE A N 1
ATOM 815 C CA . PHE A 1 100 ? -9.574 5.021 15.833 1.00 81.31 100 PHE A CA 1
ATOM 816 C C . PHE A 1 100 ? -10.363 4.789 17.122 1.00 81.31 100 PHE A C 1
ATOM 818 O O . PHE A 1 100 ? -10.726 3.657 17.414 1.00 81.31 100 PHE A O 1
ATOM 825 N N . ASP A 1 101 ? -10.739 5.858 17.819 1.00 83.00 101 ASP A N 1
ATOM 826 C CA . ASP A 1 101 ? -11.552 5.812 19.028 1.00 83.00 101 ASP A CA 1
ATOM 827 C C . ASP A 1 101 ? -12.940 5.208 18.805 1.00 83.00 101 ASP A C 1
ATOM 829 O O . ASP A 1 101 ? -13.495 4.585 19.710 1.00 83.00 101 ASP A O 1
ATOM 833 N N . TYR A 1 102 ? -13.524 5.411 17.629 1.00 81.31 102 TYR A N 1
ATOM 834 C CA . TYR A 1 102 ? -14.810 4.829 17.266 1.00 81.31 102 TYR A CA 1
ATOM 835 C C . TYR A 1 102 ? -14.712 3.319 17.005 1.00 81.31 102 TYR A C 1
ATOM 837 O O . TYR A 1 102 ? -15.671 2.592 17.284 1.00 81.31 102 TYR A O 1
ATOM 845 N N . LEU A 1 103 ? -13.585 2.856 16.458 1.00 83.44 103 LEU A N 1
ATOM 846 C CA . LEU A 1 103 ? -13.334 1.453 16.123 1.00 83.44 103 LEU A CA 1
ATOM 847 C C . LEU A 1 103 ? -12.782 0.647 17.305 1.00 83.44 103 LEU A C 1
ATOM 849 O O . LEU A 1 103 ? -13.132 -0.520 17.440 1.00 83.44 103 LEU A O 1
ATOM 853 N N . ASP A 1 104 ? -11.955 1.257 18.149 1.00 87.75 104 ASP A N 1
ATOM 854 C CA . ASP A 1 104 ? -11.387 0.666 19.362 1.00 87.75 104 ASP A CA 1
ATOM 855 C C . ASP A 1 104 ? -12.435 0.679 20.490 1.00 87.75 104 ASP A C 1
ATOM 857 O O . ASP A 1 104 ? -12.585 1.655 21.231 1.00 87.75 104 ASP A O 1
ATOM 861 N N . MET A 1 105 ? -13.244 -0.383 20.560 1.00 83.69 105 MET A N 1
ATOM 862 C CA . MET A 1 105 ? -14.393 -0.459 21.469 1.00 83.69 105 MET A CA 1
ATOM 863 C C . MET A 1 105 ? -13.988 -0.698 22.916 1.00 83.69 105 MET A C 1
ATOM 865 O O . MET A 1 105 ? -14.635 -0.172 23.822 1.00 83.69 105 MET A O 1
ATOM 869 N N . ASP A 1 106 ? -12.965 -1.517 23.132 1.00 89.00 106 ASP A N 1
ATOM 870 C CA . ASP A 1 106 ? -12.459 -1.813 24.467 1.00 89.00 106 ASP A CA 1
ATOM 871 C C . ASP A 1 106 ? -11.381 -0.816 24.930 1.00 89.00 106 ASP A C 1
ATOM 873 O O . ASP A 1 106 ? -10.944 -0.890 26.081 1.00 89.00 106 ASP A O 1
ATOM 877 N N . LYS A 1 107 ? -11.023 0.159 24.078 1.00 87.81 107 LYS A N 1
ATOM 878 C CA . LYS A 1 107 ? -10.058 1.233 24.360 1.00 87.81 107 LYS A CA 1
ATOM 879 C C . LYS A 1 107 ? -8.686 0.693 24.739 1.00 87.81 107 LYS A C 1
ATOM 881 O O . LYS A 1 107 ? -7.950 1.320 25.506 1.00 87.81 107 LYS A O 1
ATOM 886 N N . ASN A 1 108 ? -8.336 -0.480 24.224 1.00 89.06 108 ASN A N 1
ATOM 887 C CA . ASN A 1 108 ? -7.065 -1.119 24.535 1.00 89.06 108 ASN A CA 1
ATOM 888 C C . ASN A 1 108 ? -5.903 -0.549 23.693 1.00 89.06 108 ASN A C 1
ATOM 890 O O . ASN A 1 108 ? -4.748 -0.925 23.912 1.00 89.06 108 ASN A O 1
ATOM 894 N N . GLY A 1 109 ? -6.186 0.362 22.754 1.00 82.75 109 GLY A N 1
ATOM 895 C CA . GLY A 1 109 ? -5.210 0.955 21.844 1.00 82.75 109 GLY A CA 1
ATOM 896 C C . GLY A 1 109 ? -4.942 0.116 20.593 1.00 82.75 109 GLY A C 1
ATOM 897 O O . GLY A 1 109 ? -3.973 0.388 19.876 1.00 82.75 109 GLY A O 1
ATOM 898 N N . TYR A 1 110 ? -5.770 -0.891 20.311 1.00 83.12 110 TYR A N 1
ATOM 899 C CA . TYR A 1 110 ? -5.665 -1.807 19.179 1.00 83.12 110 TYR A CA 1
ATOM 900 C C . TYR A 1 110 ? -7.046 -2.144 18.618 1.00 83.12 110 TYR A C 1
ATOM 902 O O . TYR A 1 110 ? -7.939 -2.584 19.323 1.00 83.12 110 TYR A O 1
ATOM 910 N N . ILE A 1 111 ? -7.188 -2.065 17.296 1.00 84.19 111 ILE A N 1
ATOM 911 C CA . ILE A 1 111 ? -8.427 -2.470 16.628 1.00 84.19 111 ILE A CA 1
ATOM 912 C C . ILE A 1 111 ? -8.317 -3.941 16.228 1.00 84.19 111 ILE A C 1
ATOM 914 O O . ILE A 1 111 ? -7.508 -4.317 15.370 1.00 84.19 111 ILE A O 1
ATOM 918 N N . THR A 1 112 ? -9.143 -4.795 16.825 1.00 86.25 112 THR A N 1
ATOM 919 C CA . THR A 1 112 ? -9.229 -6.208 16.450 1.00 86.25 112 THR A CA 1
ATOM 920 C C . THR A 1 112 ? -10.062 -6.405 15.183 1.00 86.25 112 THR A C 1
ATOM 922 O O . THR A 1 112 ? -10.926 -5.605 14.823 1.00 86.25 112 THR A O 1
ATOM 925 N N . ARG A 1 113 ? -9.859 -7.541 14.498 1.00 82.50 113 ARG A N 1
ATOM 926 C CA . ARG A 1 113 ? -10.667 -7.910 13.318 1.00 82.50 113 ARG A CA 1
ATOM 927 C C . ARG A 1 113 ? -12.164 -7.974 13.637 1.00 82.50 113 ARG A C 1
ATOM 929 O O . ARG A 1 113 ? -12.982 -7.673 12.775 1.00 82.50 113 ARG A O 1
ATOM 936 N N . ARG A 1 114 ? -12.508 -8.386 14.860 1.00 85.62 114 ARG A N 1
ATOM 937 C CA . ARG A 1 114 ? -13.889 -8.441 15.339 1.00 85.62 114 ARG A CA 1
ATOM 938 C C . ARG A 1 114 ? -14.496 -7.038 15.373 1.00 85.62 114 ARG A C 1
ATOM 940 O O . ARG A 1 114 ? -15.521 -6.823 14.741 1.00 85.62 114 ARG A O 1
ATOM 947 N N . GLU A 1 115 ? -13.826 -6.092 16.022 1.00 82.88 115 GLU A N 1
ATOM 948 C CA . GLU A 1 115 ? -14.301 -4.709 16.173 1.00 82.88 115 GLU A CA 1
ATOM 949 C C . GLU A 1 115 ? -14.388 -3.973 14.839 1.00 82.88 115 GLU A C 1
ATOM 951 O O . GLU A 1 115 ? -15.380 -3.303 14.548 1.00 82.88 115 GLU A O 1
ATOM 956 N N . PHE A 1 116 ? -13.389 -4.178 13.978 1.00 83.56 116 PHE A N 1
ATOM 957 C CA . PHE A 1 116 ? -13.406 -3.642 12.624 1.00 83.56 116 PHE A CA 1
ATOM 958 C C . PHE A 1 116 ? -14.632 -4.138 11.845 1.00 83.56 116 PHE A C 1
ATOM 960 O O . PHE A 1 116 ? -15.360 -3.343 11.251 1.00 83.56 116 PHE A O 1
ATOM 967 N N . ASN A 1 117 ? -14.893 -5.448 11.872 1.00 81.12 117 ASN A N 1
ATOM 968 C CA . ASN A 1 117 ? -16.027 -6.034 11.163 1.00 81.12 117 ASN A CA 1
ATOM 969 C C . ASN A 1 117 ? -17.373 -5.579 11.748 1.00 81.12 117 ASN A C 1
ATOM 971 O O . ASN A 1 117 ? -18.279 -5.253 10.985 1.00 81.12 117 ASN A O 1
ATOM 975 N N . GLU A 1 118 ? -17.499 -5.523 13.075 1.00 82.12 118 GLU A N 1
ATOM 976 C CA . GLU A 1 118 ? -18.724 -5.091 13.764 1.00 82.12 118 GLU A CA 1
ATOM 977 C C . GLU A 1 118 ? -19.121 -3.648 13.416 1.00 82.12 118 GLU A C 1
ATOM 979 O O . GLU A 1 118 ? -20.312 -3.335 13.363 1.00 82.12 118 GLU A O 1
ATOM 984 N N . ARG A 1 119 ? -18.147 -2.764 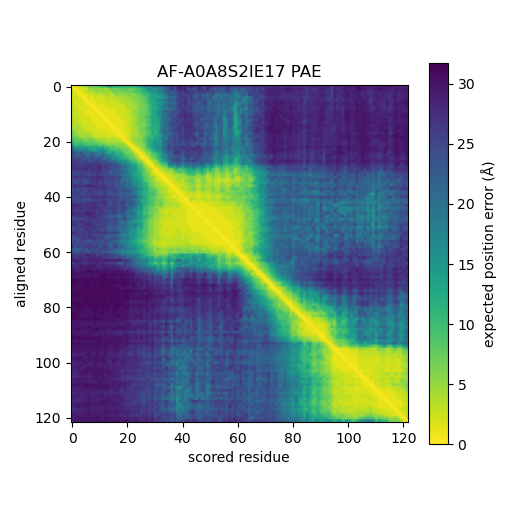13.157 1.00 78.06 119 ARG A N 1
ATOM 985 C CA . ARG A 1 119 ? -18.404 -1.340 12.890 1.00 78.06 119 ARG A CA 1
ATOM 986 C C . ARG A 1 119 ? -18.423 -0.955 11.414 1.00 78.06 119 ARG A C 1
ATOM 988 O O . ARG A 1 119 ? -19.163 -0.039 11.066 1.00 78.06 119 ARG A O 1
ATOM 995 N N . LEU A 1 120 ? -17.643 -1.616 10.557 1.00 71.25 120 LEU A N 1
ATOM 996 C CA . LEU A 1 120 ? -17.485 -1.221 9.147 1.00 71.25 120 LEU A CA 1
ATOM 997 C C . LEU A 1 120 ? -18.130 -2.179 8.141 1.00 71.25 120 LEU A C 1
ATOM 999 O O . LEU A 1 120 ? -18.301 -1.808 6.982 1.00 71.25 120 LEU A O 1
ATOM 1003 N N . LEU A 1 121 ? -18.476 -3.405 8.540 1.00 65.00 121 LEU A N 1
ATOM 1004 C CA . LEU A 1 121 ? -18.965 -4.444 7.624 1.00 65.00 121 LEU A CA 1
ATOM 1005 C C . LEU A 1 121 ? -20.386 -4.925 7.940 1.00 65.00 121 LEU A C 1
ATOM 1007 O O . LEU A 1 121 ? -20.707 -6.070 7.627 1.00 65.00 121 LEU A O 1
ATOM 1011 N N . LYS A 1 122 ? -21.225 -4.049 8.501 1.00 53.19 122 LYS A N 1
ATOM 1012 C CA . LYS A 1 122 ? -22.665 -4.304 8.636 1.00 53.19 122 LYS A CA 1
ATOM 1013 C C . LYS A 1 122 ? -23.317 -4.688 7.304 1.00 53.19 122 LYS A C 1
ATOM 1015 O O . LYS A 1 122 ? -22.927 -4.109 6.261 1.00 53.19 122 LYS A O 1
#

Secondary structure (DSSP, 8-state):
-HHHHHHHHHHHHHHHHHHHHGGG---S---PPPPP--S---SHHHHHHHHHHHHHHHHHH-S-----------S-HHHHHHHHHHHHHHHHHT-HHHHHHHH-SS-SS---HHHHHHHH--

Mean predicted aligned error: 19.25 Å

pLDDT: mean 73.37, std 14.2, range [43.56, 92.5]

Sequence (122 aa):
MYSLISNLTLILFIILLLMTITQSMEPFSNVPPPPARPHRFYSRQQLKEYLQKVHEYYSIVGRPRFGRLATDLPDIQKTKENASSELLLALFDNNLEQIFDYLDMDKNGYITRREFNERLLK

Foldseek 3Di:
DVVVVVVVVVVVVVVVVVVVVVPPDPPPPPQPPQPDDDPDDPDPVSVVVNVVSNCSNCVVVPDPCPDDPPDPDPDPPVVLVVCVVVVVVVCPPPPVPVVQVQQCPVPPSDRDPVSCCVPRVD

Solvent-accessible surface area (backbone atoms only — not comparable to full-atom values): 7788 Å² total; per-residue (Å²): 112,70,71,60,52,53,52,52,53,51,54,53,50,52,52,55,57,51,60,61,64,70,74,72,74,71,77,90,67,87,66,67,75,79,69,78,82,68,95,71,73,94,44,73,65,57,47,51,55,48,53,51,47,48,49,59,41,38,71,73,77,40,79,83,81,76,75,81,78,91,62,100,60,80,86,58,62,73,61,51,58,54,49,52,54,50,48,51,51,53,44,71,72,79,44,49,64,62,53,47,58,68,38,22,81,84,67,78,85,62,72,45,76,65,41,46,42,71,72,75,60,119

InterPro domains:
  IPR001955 Pancreatic hormone-like [PF00159] (32-67)
  IPR001955 Pancreatic hormone-like [SM00309] (31-66)
  IPR002048 EF-hand domain [PS50222] (91-122)
  IPR011992 EF-hand domain pair [SSF47473] (76-119)
  IPR018247 EF-Hand 1, calcium-binding site [PS00018] (104-116)
  IPR020392 Pancreatic hormone-like, conserved site [PS00265] (50-66)

Radius of gyration: 27.55 Å; Cα contacts (8 Å, |Δi|>4): 34; chains: 1; bounding box: 81×30×66 Å

Organism: NCBI:txid1234261